Protein AF-L0HE08-F1 (afdb_monomer)

Nearest PDB structures (foldseek):
  5vrv-assembly2_D  TM=6.257E-01  e=1.467E-01  Agrobacterium fabrum str. C58
  7k09-assembly1_A  TM=5.475E-01  e=1.140E-01  Streptomyces alboniger
  5vrv-assembly1_B  TM=6.258E-01  e=2.142E-01  Agrobacterium fabrum str. C58
  5vrv-assembly1_A  TM=6.284E-01  e=2.142E-01  Agrobacterium fabrum str. C58
  3sgl-assembly1_A  TM=4.811E-01  e=4.567E-01  Yersinia pestis

Radius of gyration: 18.47 Å; Cα contacts (8 Å, |Δi|>4): 184; chains: 1; bounding box: 39×35×69 Å

Structure (mmCIF, N/CA/C/O backbone):
data_AF-L0HE08-F1
#
_entry.id   AF-L0HE08-F1
#
loop_
_atom_site.group_PDB
_atom_site.id
_atom_site.type_symbol
_atom_site.label_atom_id
_atom_site.label_alt_id
_atom_site.label_comp_id
_atom_site.label_asym_id
_atom_site.label_entity_id
_atom_site.label_seq_id
_atom_site.pdbx_PDB_ins_code
_atom_site.Cartn_x
_atom_site.Cartn_y
_atom_site.Cartn_z
_atom_site.occupancy
_atom_site.B_iso_or_equiv
_atom_site.auth_seq_id
_atom_site.auth_comp_id
_atom_site.auth_asym_id
_atom_site.auth_atom_id
_atom_site.pdbx_PDB_model_num
ATOM 1 N N . MET A 1 1 ? 24.621 -15.853 -51.576 1.00 39.12 1 MET A N 1
ATOM 2 C CA . MET A 1 1 ? 23.674 -14.722 -51.696 1.00 39.12 1 MET A CA 1
ATOM 3 C C . MET A 1 1 ? 22.309 -15.252 -51.285 1.00 39.12 1 MET A C 1
ATOM 5 O O . MET A 1 1 ? 21.914 -16.256 -51.840 1.00 39.12 1 MET A O 1
ATOM 9 N N . GLY A 1 2 ? 21.561 -14.772 -50.305 1.00 43.19 2 GLY A N 1
ATOM 10 C CA . GLY A 1 2 ? 21.649 -13.621 -49.421 1.00 43.19 2 GLY A CA 1
ATOM 11 C C . GLY A 1 2 ? 20.241 -13.475 -48.844 1.00 43.19 2 GLY A C 1
ATOM 12 O O . GLY A 1 2 ? 19.387 -12.908 -49.504 1.00 43.19 2 GLY A O 1
ATOM 13 N N . ALA A 1 3 ? 19.971 -14.071 -47.684 1.00 45.41 3 ALA A N 1
ATOM 14 C CA . ALA A 1 3 ? 18.705 -13.895 -46.974 1.00 45.41 3 ALA A CA 1
ATOM 15 C C . ALA A 1 3 ? 18.869 -14.347 -45.520 1.00 45.41 3 ALA A C 1
ATOM 17 O O . ALA A 1 3 ? 18.577 -15.485 -45.171 1.00 45.41 3 ALA A O 1
ATOM 18 N N . ILE A 1 4 ? 19.348 -13.452 -44.656 1.00 51.12 4 ILE A N 1
ATOM 19 C CA . ILE A 1 4 ? 19.055 -13.560 -43.225 1.00 51.12 4 ILE A CA 1
ATOM 20 C C . ILE A 1 4 ? 18.351 -12.271 -42.833 1.00 51.12 4 ILE A C 1
ATOM 22 O O . ILE A 1 4 ? 18.943 -11.277 -42.421 1.00 51.12 4 ILE A O 1
ATOM 26 N N . LEU A 1 5 ? 17.041 -12.334 -43.024 1.00 47.94 5 LEU A N 1
ATOM 27 C CA . LEU A 1 5 ? 16.042 -11.435 -42.491 1.00 47.94 5 LEU A CA 1
ATOM 28 C C . LEU A 1 5 ? 16.097 -11.509 -40.953 1.00 47.94 5 LEU A C 1
ATOM 30 O O . LEU A 1 5 ? 15.411 -12.318 -40.334 1.00 47.94 5 LEU A O 1
ATOM 34 N N . ARG A 1 6 ? 16.936 -10.690 -40.307 1.00 49.06 6 ARG A N 1
ATOM 35 C CA . ARG A 1 6 ? 16.836 -10.460 -38.858 1.00 49.06 6 ARG A CA 1
ATOM 36 C C . ARG A 1 6 ? 15.777 -9.394 -38.614 1.00 49.06 6 ARG A C 1
ATOM 38 O O . ARG A 1 6 ? 16.090 -8.222 -38.429 1.00 49.06 6 ARG A O 1
ATOM 45 N N . ILE A 1 7 ? 14.515 -9.818 -38.592 1.00 48.47 7 ILE A N 1
ATOM 46 C CA . ILE A 1 7 ? 13.455 -9.060 -37.925 1.00 48.47 7 ILE A CA 1
ATOM 47 C C . ILE A 1 7 ? 13.771 -9.122 -36.429 1.00 48.47 7 ILE A C 1
ATOM 49 O O . ILE A 1 7 ? 13.352 -10.024 -35.706 1.00 48.47 7 ILE A O 1
ATOM 53 N N . LEU A 1 8 ? 14.561 -8.158 -35.962 1.00 47.66 8 LEU A N 1
ATOM 54 C CA . LEU A 1 8 ? 14.564 -7.767 -34.564 1.00 47.66 8 LEU A CA 1
ATOM 55 C C . LEU A 1 8 ? 13.187 -7.154 -34.308 1.00 47.66 8 LEU A C 1
ATOM 57 O O . LEU A 1 8 ? 12.986 -5.957 -34.505 1.00 47.66 8 LEU A O 1
ATOM 61 N N . LYS A 1 9 ? 12.224 -7.989 -33.898 1.00 44.38 9 LYS A N 1
ATOM 62 C CA . LYS A 1 9 ? 11.048 -7.520 -33.165 1.00 44.38 9 LYS A CA 1
ATOM 63 C C . LYS A 1 9 ? 11.589 -6.793 -31.936 1.00 44.38 9 LYS A C 1
ATOM 65 O O . LYS A 1 9 ? 11.855 -7.415 -30.908 1.00 44.38 9 LYS A O 1
ATOM 70 N N . ARG A 1 10 ? 11.797 -5.478 -32.060 1.00 46.25 10 ARG A N 1
ATOM 71 C CA . ARG A 1 10 ? 11.782 -4.567 -30.921 1.00 46.25 10 ARG A CA 1
ATOM 72 C C . ARG A 1 10 ? 10.490 -4.908 -30.193 1.00 46.25 10 ARG A C 1
ATOM 74 O O . ARG A 1 10 ? 9.410 -4.695 -30.735 1.00 46.25 10 ARG A O 1
ATOM 81 N N . LYS A 1 11 ? 10.604 -5.547 -29.028 1.00 45.31 11 LYS A N 1
ATOM 82 C CA . LYS A 1 11 ? 9.511 -5.588 -28.067 1.00 45.31 11 LYS A CA 1
ATOM 83 C C . LYS A 1 11 ? 9.201 -4.126 -27.790 1.00 45.31 11 LYS A C 1
ATOM 85 O O . LYS A 1 11 ? 9.962 -3.469 -27.088 1.00 45.31 11 LYS A O 1
ATOM 90 N N . GLU A 1 12 ? 8.154 -3.609 -28.420 1.00 42.16 12 GLU A N 1
ATOM 91 C CA . GLU A 1 12 ? 7.478 -2.422 -27.932 1.00 42.16 12 GLU A CA 1
ATOM 92 C C . GLU A 1 12 ? 7.161 -2.718 -26.470 1.00 42.16 12 GLU A C 1
ATOM 94 O O . GLU A 1 12 ? 6.353 -3.594 -26.150 1.00 42.16 12 GLU A O 1
ATOM 99 N N . VAL A 1 13 ? 7.893 -2.061 -25.573 1.00 48.19 13 VAL A N 1
ATOM 100 C CA . VAL A 1 13 ? 7.490 -1.946 -24.182 1.00 48.19 13 VAL A CA 1
ATOM 101 C C . VAL A 1 13 ? 6.219 -1.122 -24.257 1.00 48.19 13 VAL A C 1
ATOM 103 O O . VAL A 1 13 ? 6.265 0.098 -24.374 1.00 48.19 13 VAL A O 1
ATOM 106 N N . LYS A 1 14 ? 5.085 -1.819 -24.341 1.00 43.75 14 LYS A N 1
ATOM 107 C CA . LYS A 1 14 ? 3.756 -1.236 -24.225 1.00 43.75 14 LYS A CA 1
ATOM 108 C C . LYS A 1 14 ? 3.812 -0.428 -22.934 1.00 43.75 14 LYS A C 1
ATOM 110 O O . LYS A 1 14 ? 3.941 -1.037 -21.875 1.00 43.75 14 LYS A O 1
ATOM 115 N N . GLN A 1 15 ? 3.851 0.902 -23.034 1.00 47.09 15 GLN A N 1
ATOM 116 C CA . GLN A 1 15 ? 3.799 1.784 -21.873 1.00 47.09 15 GLN A CA 1
ATOM 117 C C . GLN A 1 15 ? 2.516 1.412 -21.137 1.00 47.09 15 GLN A C 1
ATOM 119 O O . GLN A 1 15 ? 1.416 1.728 -21.588 1.00 47.09 15 GLN A O 1
ATOM 124 N N . MET A 1 16 ? 2.643 0.606 -20.084 1.00 58.19 16 MET A N 1
ATOM 125 C CA . MET A 1 16 ? 1.535 0.358 -19.185 1.00 58.19 16 MET A CA 1
ATOM 126 C C . MET A 1 16 ? 1.287 1.711 -18.542 1.00 58.19 16 MET A C 1
ATOM 128 O O . MET A 1 16 ? 2.201 2.291 -17.965 1.00 58.19 16 MET A O 1
ATOM 132 N N . THR A 1 17 ? 0.106 2.275 -18.764 1.00 68.94 17 THR A N 1
ATOM 133 C CA . THR A 1 17 ? -0.266 3.557 -18.175 1.00 68.94 17 THR A CA 1
ATOM 134 C C . THR A 1 17 ? -0.316 3.358 -16.670 1.00 68.94 17 THR A C 1
ATOM 136 O O . THR A 1 17 ? -1.263 2.764 -16.156 1.00 68.94 17 THR A O 1
ATOM 139 N N . VAL A 1 18 ? 0.741 3.786 -15.993 1.00 83.38 18 VAL A N 1
ATOM 140 C CA . VAL A 1 18 ? 0.814 3.823 -14.539 1.00 83.38 18 VAL A CA 1
ATOM 141 C C . VAL A 1 18 ? 0.168 5.130 -14.104 1.00 83.38 18 VAL A C 1
ATOM 143 O O . VAL A 1 18 ? 0.557 6.202 -14.570 1.00 83.38 18 VAL A O 1
ATOM 146 N N . HIS A 1 19 ? -0.858 5.045 -13.264 1.00 91.56 19 HIS A N 1
ATOM 147 C CA . HIS A 1 19 ? -1.568 6.216 -12.764 1.00 91.56 19 HIS A CA 1
ATOM 148 C C . HIS A 1 19 ? -1.251 6.428 -11.286 1.00 91.56 19 HIS A C 1
ATOM 150 O O . HIS A 1 19 ? -1.501 5.553 -10.460 1.00 91.56 19 HIS A O 1
ATOM 156 N N . ARG A 1 20 ? -0.690 7.592 -10.957 1.00 94.75 20 ARG A N 1
ATOM 157 C CA . ARG A 1 20 ? -0.376 7.980 -9.582 1.00 94.75 20 ARG A CA 1
ATOM 158 C C . ARG A 1 20 ? -1.646 8.440 -8.867 1.00 94.75 20 ARG A C 1
ATOM 160 O O . ARG A 1 20 ? -2.331 9.326 -9.364 1.00 94.75 20 ARG A O 1
ATOM 167 N N . ILE A 1 21 ? -1.902 7.875 -7.692 1.00 96.56 21 ILE A N 1
ATOM 168 C CA . ILE A 1 21 ? -3.032 8.207 -6.820 1.00 96.56 21 ILE A CA 1
ATOM 169 C C . ILE A 1 21 ? -2.480 8.671 -5.472 1.00 96.56 21 ILE A C 1
ATOM 171 O O . ILE A 1 21 ? -1.651 7.996 -4.857 1.00 96.56 21 ILE A O 1
ATOM 175 N N . GLU A 1 22 ? -2.947 9.824 -5.007 1.00 96.69 22 GLU A N 1
ATOM 176 C CA . GLU A 1 22 ? -2.542 10.434 -3.738 1.00 96.69 22 GLU A CA 1
ATOM 177 C C . GLU A 1 22 ? -3.734 10.509 -2.779 1.00 96.69 22 GLU A C 1
ATOM 179 O O . GLU A 1 22 ? -4.892 10.523 -3.203 1.00 96.69 22 GLU A O 1
ATOM 184 N N . THR A 1 23 ? -3.467 10.562 -1.476 1.00 95.75 23 THR A N 1
ATOM 185 C CA . THR A 1 23 ? -4.512 10.879 -0.488 1.00 95.75 23 THR A CA 1
ATOM 186 C C . THR A 1 23 ? -5.112 12.261 -0.759 1.00 95.75 23 THR A C 1
ATOM 188 O O . THR A 1 23 ? -4.358 13.176 -1.089 1.00 95.75 23 THR A O 1
ATOM 191 N N . GLY A 1 24 ? -6.425 12.431 -0.573 1.00 93.62 24 GLY A N 1
ATOM 192 C CA . GLY A 1 24 ? -7.124 13.703 -0.832 1.00 93.62 24 GLY A CA 1
ATOM 193 C C . GLY A 1 24 ? -7.569 13.880 -2.289 1.00 93.62 24 GLY A C 1
ATOM 194 O O . GLY A 1 24 ? -8.057 14.940 -2.676 1.00 93.62 24 GLY A O 1
ATOM 195 N N . THR A 1 25 ? -7.404 12.838 -3.110 1.00 96.56 25 THR A N 1
ATOM 196 C CA . THR A 1 25 ? -7.987 12.744 -4.455 1.00 96.56 25 THR A CA 1
ATOM 197 C C . THR A 1 25 ? -9.245 11.881 -4.425 1.00 96.56 25 THR A C 1
ATOM 199 O O . THR A 1 25 ? -9.342 10.948 -3.625 1.00 96.56 25 THR A O 1
ATOM 202 N N . SER A 1 26 ? -10.184 12.131 -5.342 1.00 96.31 26 SER A N 1
ATOM 203 C CA . SER A 1 26 ? -11.400 11.316 -5.487 1.00 96.31 26 SER A CA 1
ATOM 204 C C . SER A 1 26 ? -11.101 9.830 -5.707 1.00 96.31 26 SER A C 1
ATOM 206 O O . SER A 1 26 ? -11.816 8.954 -5.224 1.00 96.31 26 SER A O 1
ATOM 208 N N . GLU A 1 27 ? -10.024 9.541 -6.429 1.00 95.06 27 GLU A N 1
ATOM 209 C CA . GLU A 1 27 ? -9.531 8.208 -6.734 1.00 95.06 27 GLU A CA 1
ATOM 210 C C . GLU A 1 27 ? -8.960 7.529 -5.484 1.00 95.06 27 GLU A C 1
ATOM 212 O O . GLU A 1 27 ? -9.224 6.349 -5.247 1.00 95.06 27 GLU A O 1
ATOM 217 N N . GLY A 1 28 ? -8.219 8.273 -4.656 1.00 96.56 28 GLY A N 1
ATOM 218 C CA . GLY A 1 28 ? -7.738 7.801 -3.358 1.00 96.56 28 GLY A CA 1
ATOM 219 C C . GLY A 1 28 ? -8.894 7.468 -2.418 1.00 96.56 28 GLY A C 1
ATOM 220 O O . GLY A 1 28 ? -8.926 6.379 -1.839 1.00 96.56 28 GLY A O 1
ATOM 221 N N . ASP A 1 29 ? -9.892 8.346 -2.340 1.00 96.81 29 ASP A N 1
ATOM 222 C CA . ASP A 1 29 ? -11.068 8.152 -1.490 1.00 96.81 29 ASP A CA 1
ATOM 223 C C . ASP A 1 29 ? -11.890 6.928 -1.912 1.00 96.81 29 ASP A C 1
ATOM 225 O O . ASP A 1 29 ? -12.305 6.134 -1.065 1.00 96.81 29 ASP A O 1
ATOM 229 N N . ALA A 1 30 ? -12.046 6.700 -3.221 1.00 95.69 30 ALA A N 1
ATOM 230 C CA . ALA A 1 30 ? -12.706 5.508 -3.756 1.00 95.69 30 ALA A CA 1
ATOM 231 C C . ALA A 1 30 ? -11.990 4.197 -3.373 1.00 95.69 30 ALA A C 1
ATOM 233 O O . ALA A 1 30 ? -12.620 3.140 -3.290 1.00 95.69 30 ALA A O 1
ATOM 234 N N . LEU A 1 31 ? -10.683 4.258 -3.103 1.00 96.12 31 LEU A N 1
ATOM 235 C CA . LEU A 1 31 ? -9.876 3.136 -2.620 1.00 96.12 31 LEU A CA 1
ATOM 236 C C . LEU A 1 31 ? -9.838 3.038 -1.085 1.00 96.12 31 LEU A C 1
ATOM 238 O O . LEU A 1 31 ? -9.173 2.145 -0.562 1.00 96.12 31 LEU A O 1
ATOM 242 N N . GLY A 1 32 ? -10.515 3.927 -0.352 1.00 96.25 32 GLY A N 1
ATOM 243 C CA . GLY A 1 32 ? -10.391 4.044 1.107 1.00 96.25 32 GLY A CA 1
ATOM 244 C C . GLY A 1 32 ? -9.053 4.641 1.566 1.00 96.25 32 GLY A C 1
ATOM 245 O O . GLY A 1 32 ? -8.747 4.628 2.758 1.00 96.25 32 GLY A O 1
ATOM 246 N N . PHE A 1 33 ? -8.249 5.168 0.639 1.00 97.12 33 PHE A N 1
ATOM 247 C CA . PHE A 1 33 ? -6.968 5.825 0.891 1.00 97.12 33 PHE A CA 1
ATOM 248 C C . PHE A 1 33 ? -7.173 7.329 1.116 1.00 97.12 33 PHE A C 1
ATOM 250 O O . PHE A 1 33 ? -6.692 8.172 0.359 1.00 97.12 33 PHE A O 1
ATOM 257 N N . THR A 1 34 ? -7.939 7.647 2.158 1.00 96.31 34 THR A N 1
ATOM 258 C CA . THR A 1 34 ? -8.402 9.007 2.449 1.00 96.31 34 THR A CA 1
ATOM 259 C C . THR A 1 34 ? -7.341 9.839 3.168 1.00 96.31 34 THR A C 1
ATOM 261 O O . THR A 1 34 ? -6.519 9.317 3.932 1.00 96.31 34 THR A O 1
ATOM 264 N N . GLU A 1 35 ? -7.369 11.157 2.959 1.00 96.12 35 GLU A N 1
ATOM 265 C CA . GLU A 1 35 ? -6.443 12.081 3.630 1.00 96.12 35 GLU A CA 1
ATOM 266 C C . GLU A 1 35 ? -6.659 12.195 5.141 1.00 96.12 35 GLU A C 1
ATOM 268 O O . GLU A 1 35 ? -5.707 12.502 5.858 1.00 96.12 35 GLU A O 1
ATOM 273 N N . ASP A 1 36 ? -7.860 11.886 5.633 1.00 95.00 36 ASP A N 1
ATOM 274 C CA . ASP A 1 36 ? -8.178 11.880 7.064 1.00 95.00 36 ASP A CA 1
ATOM 275 C C . ASP A 1 36 ? -7.415 10.790 7.819 1.00 95.00 36 ASP A C 1
ATOM 277 O O . ASP A 1 36 ? -6.962 10.987 8.947 1.00 95.00 36 ASP A O 1
ATOM 281 N N . LEU A 1 37 ? -7.240 9.628 7.189 1.00 95.12 37 LEU A N 1
ATOM 282 C CA . LEU A 1 37 ? -6.607 8.470 7.816 1.00 95.12 37 LEU A CA 1
ATOM 283 C C . LEU A 1 37 ? -5.137 8.345 7.442 1.00 95.12 37 LEU A C 1
ATOM 285 O O . LEU A 1 37 ? -4.338 7.838 8.239 1.00 95.12 37 LEU A O 1
ATOM 289 N N . PHE A 1 38 ? -4.767 8.809 6.249 1.00 96.50 38 PHE A N 1
ATOM 290 C CA . PHE A 1 38 ? -3.461 8.545 5.676 1.00 96.50 38 PHE A CA 1
ATOM 291 C C . PHE A 1 38 ? -2.783 9.798 5.122 1.00 96.50 38 PHE A C 1
ATOM 293 O O . PHE A 1 38 ? -3.388 10.827 4.831 1.00 96.50 38 PHE A O 1
ATOM 300 N N . SER A 1 39 ? -1.469 9.696 4.976 1.00 95.94 39 SER A N 1
ATOM 301 C CA . SER A 1 39 ? -0.691 10.522 4.063 1.00 95.94 39 SER A CA 1
ATOM 302 C C . SER A 1 39 ? 0.157 9.593 3.214 1.00 95.94 39 SER A C 1
ATOM 304 O O . SER A 1 39 ? 0.870 8.738 3.751 1.00 95.94 39 SER A O 1
ATOM 306 N N . GLY A 1 40 ? 0.075 9.750 1.898 1.00 94.94 40 GLY A N 1
ATOM 307 C CA . GLY A 1 40 ? 0.986 9.089 0.986 1.00 94.94 40 GLY A CA 1
ATOM 308 C C . GLY A 1 40 ? 0.449 8.944 -0.423 1.0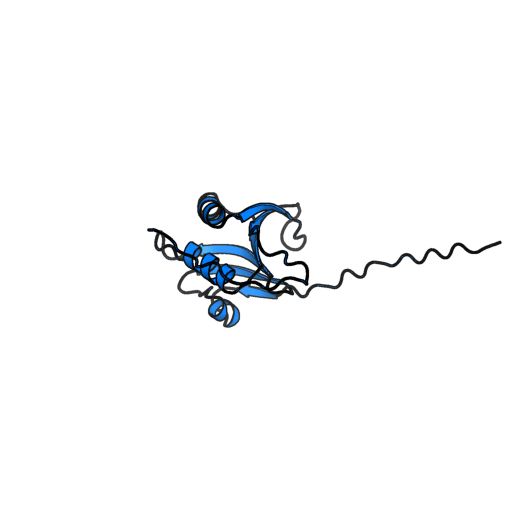0 94.94 40 GLY A C 1
ATOM 309 O O . GLY A 1 40 ? -0.396 9.723 -0.857 1.00 94.94 40 GLY A O 1
ATOM 310 N N . TRP A 1 41 ? 0.995 7.971 -1.143 1.00 96.50 41 TRP A N 1
ATOM 311 C CA . TRP A 1 41 ? 0.681 7.764 -2.548 1.00 96.50 41 TRP A CA 1
ATOM 312 C C . TRP A 1 41 ? 0.934 6.321 -2.980 1.00 96.50 41 TRP A C 1
ATOM 314 O O . TRP A 1 41 ? 1.753 5.593 -2.402 1.00 96.50 41 TRP A O 1
ATOM 324 N N . LEU A 1 42 ? 0.221 5.934 -4.029 1.00 96.81 42 LEU A N 1
ATOM 325 C CA . LEU A 1 42 ? 0.327 4.645 -4.689 1.00 96.81 42 LEU A CA 1
ATOM 326 C C . LEU A 1 42 ? 0.229 4.818 -6.205 1.00 96.81 42 LEU A C 1
ATOM 328 O O . LEU A 1 42 ? -0.139 5.879 -6.709 1.00 96.81 42 LEU A O 1
ATOM 332 N N . GLU A 1 43 ? 0.551 3.761 -6.929 1.00 95.50 43 GLU A N 1
ATOM 333 C CA . GLU A 1 43 ? 0.320 3.658 -8.364 1.00 95.50 43 GLU A CA 1
ATOM 334 C C . GLU A 1 43 ? -0.725 2.586 -8.647 1.00 95.50 43 GLU A C 1
ATOM 336 O O . GLU A 1 43 ? -0.704 1.508 -8.052 1.00 95.50 43 GLU A O 1
ATOM 341 N N . MET A 1 44 ? -1.630 2.881 -9.573 1.00 94.19 44 MET A N 1
ATOM 342 C CA . MET A 1 44 ? -2.504 1.899 -10.192 1.00 94.19 44 MET A CA 1
ATOM 343 C C . MET A 1 44 ? -1.926 1.526 -11.557 1.00 94.19 44 MET A C 1
ATOM 345 O O . MET A 1 44 ? -1.826 2.368 -12.454 1.00 94.19 44 MET A O 1
ATOM 349 N N . GLU A 1 45 ? -1.560 0.259 -11.718 1.00 91.38 45 GLU A N 1
ATOM 350 C CA . GLU A 1 45 ? -1.236 -0.338 -13.011 1.00 91.38 45 GLU A CA 1
ATOM 351 C C . GLU A 1 45 ? -2.480 -0.997 -13.629 1.00 91.38 45 GLU A C 1
ATOM 353 O O . GLU A 1 45 ? -3.474 -1.304 -12.961 1.00 91.38 45 GLU A O 1
ATOM 358 N N . ALA A 1 46 ? -2.418 -1.265 -14.936 1.00 82.75 46 ALA A N 1
ATOM 359 C CA . ALA A 1 46 ? -3.446 -2.040 -15.621 1.00 82.75 46 ALA A CA 1
ATOM 360 C C . ALA A 1 46 ? -3.647 -3.418 -14.959 1.00 82.75 46 ALA A C 1
ATOM 362 O O . ALA A 1 46 ? -2.689 -4.068 -14.546 1.00 82.75 46 ALA A O 1
ATOM 363 N N . GLY A 1 47 ? -4.895 -3.892 -14.918 1.00 83.62 47 GLY A N 1
ATOM 364 C CA . GLY A 1 47 ? -5.226 -5.176 -14.289 1.00 83.62 47 GLY A CA 1
ATOM 365 C C . GLY A 1 47 ? -5.416 -5.104 -12.771 1.00 83.62 47 GLY A C 1
ATOM 366 O O . GLY A 1 47 ? -5.176 -6.099 -12.099 1.00 83.62 47 GLY A O 1
ATOM 367 N N . ASN A 1 48 ? -5.867 -3.955 -12.248 1.00 89.38 48 ASN A N 1
ATOM 368 C C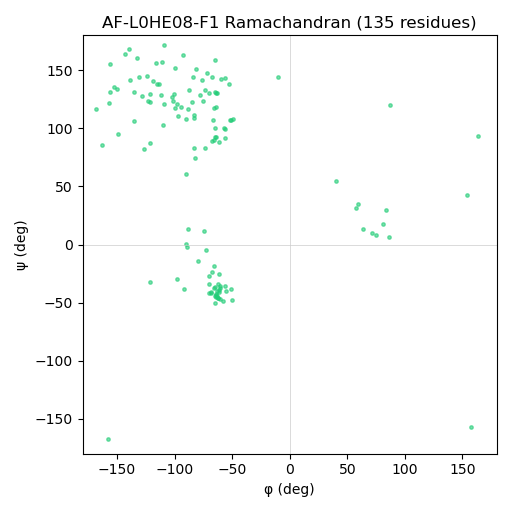A . ASN A 1 48 ? -6.190 -3.731 -10.829 1.00 89.38 48 ASN A CA 1
ATOM 369 C C . ASN A 1 48 ? -5.007 -3.963 -9.885 1.00 89.38 48 ASN A C 1
ATOM 371 O O . ASN A 1 48 ? -5.177 -4.448 -8.764 1.00 89.38 48 ASN A O 1
ATOM 375 N N . ARG A 1 49 ? -3.799 -3.629 -10.341 1.00 93.88 49 ARG A N 1
ATOM 376 C CA . ARG A 1 49 ? -2.603 -3.772 -9.525 1.00 93.88 49 ARG A CA 1
ATOM 377 C C . ARG A 1 49 ? -2.282 -2.458 -8.827 1.00 93.88 49 ARG A C 1
ATOM 379 O O . ARG A 1 49 ? -2.021 -1.452 -9.478 1.00 93.88 49 ARG A O 1
ATOM 386 N N . LEU A 1 50 ? -2.303 -2.494 -7.501 1.00 96.31 50 LEU A N 1
ATOM 387 C CA . LEU A 1 50 ? -1.970 -1.386 -6.618 1.00 96.31 50 LEU A CA 1
ATOM 388 C C . LEU A 1 50 ? -0.527 -1.535 -6.139 1.00 96.31 50 LEU A C 1
ATOM 390 O O . LEU A 1 50 ? -0.182 -2.523 -5.488 1.00 96.31 50 LEU A O 1
ATOM 394 N N . ILE A 1 51 ? 0.313 -0.543 -6.417 1.00 96.00 51 ILE A N 1
ATOM 395 C CA . ILE A 1 51 ? 1.694 -0.477 -5.936 1.00 96.00 51 ILE A CA 1
ATOM 396 C C . ILE A 1 51 ? 1.784 0.636 -4.900 1.00 96.00 51 ILE A C 1
ATOM 398 O O . ILE A 1 51 ? 1.809 1.821 -5.224 1.00 96.00 51 ILE A O 1
ATOM 402 N N . LEU A 1 52 ? 1.818 0.248 -3.631 1.00 97.12 52 LEU A N 1
ATOM 403 C CA . LEU A 1 52 ? 1.933 1.169 -2.513 1.00 97.12 52 LEU A CA 1
ATOM 404 C C . LEU A 1 52 ? 3.399 1.541 -2.287 1.00 97.12 52 LEU A C 1
ATOM 406 O O . LEU A 1 52 ? 4.192 0.714 -1.831 1.00 97.12 52 LEU A O 1
ATOM 410 N N . HIS A 1 53 ? 3.740 2.797 -2.570 1.00 95.19 53 HIS A N 1
ATOM 411 C CA . HIS A 1 53 ? 5.097 3.323 -2.405 1.00 95.19 53 HIS A CA 1
ATOM 412 C C . HIS A 1 53 ? 5.312 3.960 -1.037 1.00 95.19 53 HIS A C 1
ATOM 414 O O . HIS A 1 53 ? 6.375 3.816 -0.435 1.00 95.19 53 HIS A O 1
ATOM 420 N N . TYR A 1 54 ? 4.305 4.668 -0.524 1.00 92.94 54 TYR A N 1
ATOM 421 C CA . TYR A 1 54 ? 4.427 5.366 0.747 1.00 92.94 54 TYR A CA 1
ATOM 422 C C . TYR A 1 54 ? 3.081 5.514 1.448 1.00 92.94 54 TYR A C 1
ATOM 424 O O . TYR A 1 54 ? 2.083 5.896 0.840 1.00 92.94 54 TYR A O 1
ATOM 432 N N . ILE A 1 55 ? 3.075 5.242 2.753 1.00 94.44 55 ILE A N 1
ATOM 433 C CA . ILE A 1 55 ? 1.909 5.406 3.615 1.00 94.44 55 ILE A CA 1
ATOM 434 C C . ILE A 1 55 ? 2.335 5.746 5.042 1.00 94.44 55 ILE A C 1
ATOM 436 O O . ILE A 1 55 ? 3.187 5.086 5.643 1.00 94.44 55 ILE A O 1
ATOM 440 N N . ILE A 1 56 ? 1.679 6.748 5.611 1.00 91.12 56 ILE A N 1
ATOM 441 C CA . ILE A 1 56 ? 1.656 7.027 7.043 1.00 91.12 56 ILE A CA 1
ATOM 442 C C . ILE A 1 56 ? 0.204 6.986 7.500 1.00 91.12 56 ILE A C 1
ATOM 444 O O . ILE A 1 56 ? -0.608 7.759 7.006 1.00 91.12 56 ILE A O 1
ATOM 448 N N . SER A 1 57 ? -0.110 6.122 8.468 1.00 92.19 57 SER A N 1
ATOM 449 C CA . SER A 1 57 ? -1.377 6.194 9.208 1.00 92.19 57 SER A CA 1
ATOM 450 C C . SER A 1 57 ? -1.310 7.350 10.202 1.00 92.19 57 SER A C 1
ATOM 452 O O . SER A 1 57 ? -0.401 7.389 11.037 1.00 92.19 57 SER A O 1
ATOM 454 N N . ARG A 1 58 ? -2.258 8.286 10.119 1.00 92.06 58 ARG A N 1
ATOM 455 C CA . ARG A 1 58 ? -2.343 9.456 11.010 1.00 92.06 58 ARG A CA 1
ATOM 456 C C . ARG A 1 58 ? -2.738 9.062 12.428 1.00 92.06 58 ARG A C 1
ATOM 458 O O . ARG A 1 58 ? -2.213 9.615 13.392 1.00 92.06 58 ARG A O 1
ATOM 465 N N . HIS A 1 59 ? -3.572 8.034 12.548 1.00 90.12 59 HIS A N 1
ATOM 466 C CA . HIS A 1 59 ? -3.948 7.441 13.823 1.00 90.12 59 HIS A CA 1
ATOM 467 C C . HIS A 1 59 ? -3.160 6.152 14.061 1.00 90.12 59 HIS A C 1
ATOM 469 O O . HIS A 1 59 ? -3.133 5.240 13.227 1.00 90.12 59 HIS A O 1
ATOM 475 N N . LYS A 1 60 ? -2.448 6.092 15.188 1.00 80.88 60 LYS A N 1
ATOM 476 C CA . LYS A 1 60 ? -1.608 4.943 15.550 1.00 80.88 60 LYS A CA 1
ATOM 477 C C . LYS A 1 60 ? -2.457 3.871 16.230 1.00 80.88 60 LYS A C 1
ATOM 479 O O . LYS A 1 60 ? -3.321 4.192 17.029 1.00 80.88 60 LYS A O 1
ATOM 484 N N . ASN A 1 61 ? -2.132 2.602 15.977 1.00 80.12 61 ASN A N 1
ATOM 485 C CA . ASN A 1 61 ? -2.707 1.427 16.652 1.00 80.12 61 ASN A CA 1
ATOM 486 C C . ASN A 1 61 ? -4.217 1.186 16.457 1.00 80.12 61 ASN A C 1
ATOM 488 O O . ASN A 1 61 ? -4.772 0.325 17.127 1.00 80.12 61 ASN A O 1
ATOM 492 N N . GLU A 1 62 ? -4.867 1.859 15.508 1.00 90.50 62 GLU A N 1
ATOM 493 C CA . GLU A 1 62 ? -6.288 1.630 15.182 1.00 90.50 62 GLU A CA 1
ATOM 494 C C . GLU A 1 62 ? -6.501 0.548 14.113 1.00 90.50 62 GLU A C 1
ATOM 496 O O . GLU A 1 62 ? -7.622 0.226 13.742 1.00 90.50 62 GLU A O 1
ATOM 501 N N . GLY A 1 63 ? -5.418 -0.025 13.583 1.00 90.69 63 GLY A N 1
ATOM 502 C CA . GLY A 1 63 ? -5.507 -1.046 12.540 1.00 90.69 63 GLY A CA 1
ATOM 503 C C . GLY A 1 63 ? -5.863 -0.504 11.151 1.00 90.69 63 GLY A C 1
ATOM 504 O O . GLY A 1 63 ? -6.031 -1.307 10.240 1.00 90.69 63 GLY A O 1
ATOM 505 N N . ASN A 1 64 ? -5.892 0.818 10.943 1.00 93.56 64 ASN A N 1
ATOM 506 C CA . ASN A 1 64 ? -6.280 1.459 9.674 1.00 93.56 64 ASN A CA 1
ATOM 507 C C . ASN A 1 64 ? -5.547 0.886 8.453 1.00 93.56 64 ASN A C 1
ATOM 509 O O . ASN A 1 64 ? -6.170 0.498 7.472 1.00 93.56 64 ASN A O 1
ATOM 513 N N . THR A 1 65 ? -4.223 0.740 8.525 1.00 93.69 65 THR A N 1
ATOM 514 C CA . THR A 1 65 ? -3.438 0.138 7.435 1.00 93.69 65 THR A CA 1
ATOM 515 C C . THR A 1 65 ? -3.783 -1.336 7.199 1.00 93.69 65 THR A C 1
ATOM 517 O O . THR A 1 65 ? -3.804 -1.791 6.059 1.00 93.69 65 THR A O 1
ATOM 520 N N . GLN A 1 66 ? -4.063 -2.094 8.262 1.00 94.94 66 GLN A N 1
ATOM 521 C CA . GLN A 1 66 ? -4.466 -3.497 8.149 1.00 94.94 66 GLN A CA 1
ATOM 522 C C . GLN A 1 66 ? -5.857 -3.614 7.507 1.00 94.94 66 GLN A C 1
ATOM 524 O O . GLN A 1 66 ? -6.051 -4.462 6.636 1.00 94.94 66 GLN A O 1
ATOM 529 N N . ALA A 1 67 ? -6.794 -2.749 7.900 1.00 95.56 67 ALA A N 1
ATOM 530 C CA . ALA A 1 67 ? -8.124 -2.665 7.311 1.00 95.56 67 ALA A CA 1
ATOM 531 C C . ALA A 1 67 ? -8.057 -2.278 5.826 1.00 95.56 67 ALA A C 1
ATOM 533 O O . ALA A 1 67 ? -8.660 -2.961 5.005 1.00 95.56 67 ALA A O 1
ATOM 534 N N . LEU A 1 68 ? -7.247 -1.271 5.474 1.00 96.69 68 LEU A N 1
ATOM 535 C CA . LEU A 1 68 ? -7.039 -0.825 4.094 1.00 96.69 68 LEU A CA 1
ATOM 536 C C . LEU A 1 68 ? -6.513 -1.954 3.197 1.00 96.69 68 LEU A C 1
ATOM 538 O O . LEU A 1 68 ? -7.072 -2.225 2.138 1.00 96.69 68 LEU A O 1
ATOM 542 N N . ILE A 1 69 ? -5.476 -2.671 3.645 1.00 95.62 69 ILE A N 1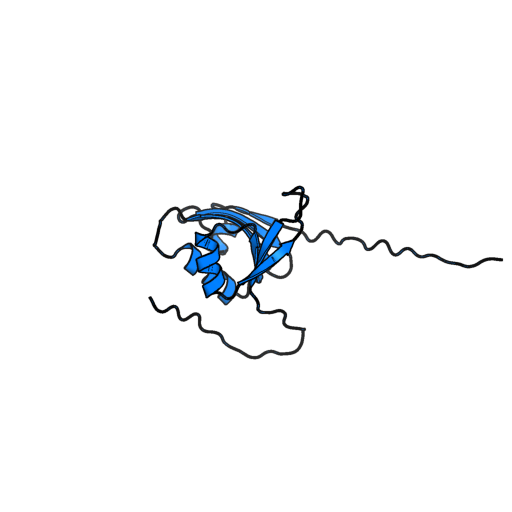
ATOM 543 C CA . ILE A 1 69 ? -4.923 -3.797 2.883 1.00 95.62 69 ILE A CA 1
ATOM 544 C C . ILE A 1 69 ? -5.958 -4.924 2.748 1.00 95.62 69 ILE A C 1
ATOM 546 O O . ILE A 1 69 ? -6.147 -5.433 1.647 1.00 95.62 69 ILE A O 1
ATOM 550 N N . CYS A 1 70 ? -6.669 -5.302 3.820 1.00 95.31 70 CYS A N 1
ATOM 551 C CA . CYS A 1 70 ? -7.728 -6.319 3.723 1.00 95.31 70 CYS A CA 1
ATOM 552 C C . CYS A 1 70 ? -8.852 -5.873 2.768 1.00 95.31 70 CYS A C 1
ATOM 554 O O . CYS A 1 70 ? -9.331 -6.686 1.978 1.00 95.31 70 CYS A O 1
ATOM 556 N N . GLN A 1 71 ? -9.238 -4.593 2.769 1.00 96.38 71 GLN A N 1
ATOM 557 C CA . GLN A 1 71 ? -10.218 -4.047 1.827 1.00 96.38 71 GLN A CA 1
ATOM 558 C C . GLN A 1 71 ? -9.741 -4.189 0.377 1.00 96.38 71 GLN A C 1
ATOM 560 O O . GLN A 1 71 ? -10.498 -4.662 -0.465 1.00 96.38 71 GLN A O 1
ATOM 565 N N . TRP A 1 72 ? -8.490 -3.841 0.070 1.00 96.31 72 TRP A N 1
ATOM 566 C CA . TRP A 1 72 ? -7.961 -3.997 -1.288 1.00 96.31 72 TRP A CA 1
ATOM 567 C C . TRP A 1 72 ? -7.908 -5.462 -1.726 1.00 96.31 72 TRP A C 1
ATOM 569 O O . TRP A 1 72 ? -8.358 -5.802 -2.818 1.00 96.31 72 TRP A O 1
ATOM 579 N N . LEU A 1 73 ? -7.437 -6.356 -0.857 1.00 94.50 73 LEU A N 1
ATOM 580 C CA . LEU A 1 73 ? -7.378 -7.784 -1.175 1.00 94.50 73 LEU A CA 1
ATOM 581 C C . LEU A 1 73 ? -8.774 -8.389 -1.376 1.00 94.50 73 LEU A C 1
ATOM 583 O O . LEU A 1 73 ? -8.990 -9.146 -2.319 1.00 94.50 73 LEU A O 1
ATOM 587 N N . THR A 1 74 ? -9.743 -8.042 -0.524 1.00 93.50 74 THR A N 1
ATOM 588 C CA . THR A 1 74 ? -11.133 -8.513 -0.667 1.00 93.50 74 THR A CA 1
ATOM 589 C C . THR A 1 74 ? -11.845 -7.880 -1.864 1.00 93.50 74 THR A C 1
ATOM 591 O O . THR A 1 74 ? -12.710 -8.519 -2.459 1.00 93.50 74 THR A O 1
ATOM 594 N N . GLY A 1 75 ? -11.435 -6.674 -2.268 1.00 92.62 75 GLY A N 1
ATOM 595 C CA . GLY A 1 75 ? -11.846 -6.016 -3.509 1.00 92.62 75 GLY A CA 1
ATOM 596 C C . GLY A 1 75 ? -11.242 -6.622 -4.782 1.00 92.62 75 GLY A C 1
ATOM 597 O O . GLY A 1 75 ? -11.619 -6.210 -5.877 1.00 92.62 75 GLY A O 1
ATOM 598 N N . GLY A 1 76 ? -10.336 -7.599 -4.663 1.00 92.75 76 GLY A N 1
ATOM 599 C CA . GLY A 1 76 ? -9.713 -8.282 -5.800 1.00 92.75 76 GLY A CA 1
ATOM 600 C C . GLY A 1 76 ? -8.544 -7.525 -6.432 1.00 92.75 76 GLY A C 1
ATOM 601 O O . GLY A 1 76 ? -8.180 -7.826 -7.568 1.00 92.75 76 GLY A O 1
ATOM 602 N N . TYR A 1 77 ? -7.962 -6.551 -5.728 1.00 94.56 77 TYR A N 1
ATOM 603 C CA . TYR A 1 77 ? -6.752 -5.872 -6.185 1.00 94.56 77 TYR A CA 1
ATOM 604 C C . TYR A 1 77 ? -5.514 -6.754 -5.980 1.00 94.56 77 TYR A C 1
ATOM 606 O O . TYR A 1 77 ? -5.365 -7.415 -4.949 1.00 94.56 77 TYR A O 1
ATOM 614 N N . ASP A 1 78 ? -4.589 -6.710 -6.939 1.00 93.94 78 ASP A N 1
ATOM 615 C CA . ASP A 1 78 ? -3.237 -7.245 -6.769 1.00 93.94 78 ASP A CA 1
ATOM 616 C C . ASP A 1 78 ? -2.379 -6.186 -6.072 1.00 93.94 78 ASP A C 1
ATOM 618 O O . ASP A 1 78 ? -2.075 -5.142 -6.644 1.00 93.94 78 ASP A O 1
ATOM 622 N N . VAL A 1 79 ? -2.023 -6.413 -4.810 1.00 95.94 79 VAL A N 1
ATOM 623 C CA . VAL A 1 79 ? -1.334 -5.410 -3.992 1.00 95.94 79 VAL A CA 1
ATOM 624 C C . VAL A 1 79 ? 0.153 -5.739 -3.893 1.00 95.94 79 VAL A C 1
ATOM 626 O O . VAL A 1 79 ? 0.555 -6.827 -3.472 1.00 95.94 79 VAL A O 1
ATOM 629 N N . SER A 1 80 ? 0.984 -4.758 -4.231 1.00 96.31 80 SER A N 1
ATOM 630 C CA . SER A 1 80 ? 2.430 -4.748 -4.014 1.00 96.31 80 SER A CA 1
ATOM 631 C C . SER A 1 80 ? 2.806 -3.582 -3.096 1.00 96.31 80 SER A C 1
ATOM 633 O O . SER A 1 80 ? 2.255 -2.494 -3.220 1.00 96.31 80 SER A O 1
ATOM 635 N N . VAL A 1 81 ? 3.747 -3.787 -2.176 1.00 97.25 81 VAL A N 1
ATOM 636 C CA . VAL A 1 81 ? 4.236 -2.745 -1.259 1.00 97.25 81 VAL A CA 1
ATOM 637 C C . VAL A 1 81 ? 5.741 -2.603 -1.405 1.00 97.25 81 VAL A C 1
ATOM 639 O O . VAL A 1 81 ? 6.477 -3.577 -1.232 1.00 97.25 81 VAL A O 1
ATOM 642 N N . VAL A 1 82 ? 6.196 -1.394 -1.718 1.00 97.12 82 VAL A N 1
ATOM 643 C CA . VAL A 1 82 ? 7.607 -1.081 -1.954 1.00 97.12 82 VAL A CA 1
ATOM 644 C C . VAL A 1 82 ? 8.291 -0.724 -0.636 1.00 97.12 82 VAL A C 1
ATOM 646 O O . VAL A 1 82 ? 7.752 0.038 0.163 1.00 97.12 82 VAL A O 1
ATOM 649 N N . MET A 1 83 ? 9.471 -1.305 -0.400 1.00 96.00 83 MET A N 1
ATOM 650 C CA . MET A 1 83 ? 10.335 -1.076 0.768 1.00 96.00 83 MET A CA 1
ATOM 651 C C . MET A 1 83 ? 9.571 -0.943 2.104 1.00 96.00 83 MET A C 1
ATOM 653 O O . MET A 1 83 ? 9.710 0.061 2.817 1.00 96.00 83 MET A O 1
ATOM 657 N N . PRO A 1 84 ? 8.732 -1.928 2.479 1.00 95.69 84 PRO A N 1
ATOM 658 C CA . PRO A 1 84 ? 7.923 -1.820 3.684 1.00 95.69 84 PRO A CA 1
ATOM 659 C C . PRO A 1 84 ? 8.805 -1.746 4.934 1.00 95.69 84 PRO A C 1
ATOM 661 O O . PRO A 1 84 ? 9.668 -2.591 5.168 1.00 95.69 84 PRO A O 1
ATOM 664 N N . ARG A 1 85 ? 8.536 -0.766 5.803 1.00 92.88 85 ARG A N 1
ATOM 665 C CA . ARG A 1 85 ? 9.196 -0.645 7.116 1.00 92.88 85 ARG A CA 1
ATOM 666 C C . ARG A 1 85 ? 8.842 -1.830 8.035 1.00 92.88 85 ARG A C 1
ATOM 668 O O . ARG A 1 85 ? 7.772 -2.413 7.862 1.00 92.88 85 ARG A O 1
ATOM 675 N N . PRO A 1 86 ? 9.635 -2.141 9.082 1.00 93.69 86 PRO A N 1
ATOM 676 C CA . PRO A 1 86 ? 9.430 -3.332 9.923 1.00 93.69 86 PRO A CA 1
ATOM 677 C C . PRO A 1 86 ? 8.010 -3.521 10.485 1.00 93.69 86 PRO A C 1
ATOM 679 O O . PRO A 1 86 ? 7.494 -4.637 10.506 1.00 93.69 86 PRO A O 1
ATOM 682 N N . VAL A 1 87 ? 7.342 -2.435 10.892 1.00 90.75 87 VAL A N 1
ATOM 683 C CA . VAL A 1 87 ? 5.944 -2.487 11.363 1.00 90.75 87 VAL A CA 1
ATOM 684 C C . VAL A 1 87 ? 4.993 -2.913 10.239 1.00 90.75 87 VAL A C 1
ATOM 686 O O . VAL A 1 87 ? 4.150 -3.782 10.446 1.00 90.75 87 VAL A O 1
ATOM 689 N N . MET A 1 88 ? 5.159 -2.358 9.034 1.00 93.44 88 MET A N 1
ATOM 690 C CA . MET A 1 88 ? 4.383 -2.751 7.856 1.00 93.44 88 MET A CA 1
ATOM 691 C C . MET A 1 88 ? 4.665 -4.207 7.476 1.00 93.44 88 MET A C 1
ATOM 693 O O . MET A 1 88 ? 3.729 -4.959 7.238 1.00 93.44 88 MET A O 1
ATOM 697 N N . GLN A 1 89 ? 5.925 -4.651 7.497 1.00 95.50 89 GLN A N 1
ATOM 698 C CA . GLN A 1 89 ? 6.275 -6.052 7.227 1.00 95.50 89 GLN A CA 1
ATOM 699 C C . GLN A 1 89 ? 5.529 -7.017 8.156 1.00 95.50 89 GLN A C 1
ATOM 701 O O . GLN A 1 89 ? 5.059 -8.062 7.714 1.00 95.50 89 GLN A O 1
ATOM 706 N N . HIS A 1 90 ? 5.377 -6.666 9.438 1.00 93.12 90 HIS A N 1
ATOM 707 C CA . HIS A 1 90 ? 4.603 -7.478 10.376 1.00 93.12 90 HIS A CA 1
ATOM 708 C C . HIS A 1 90 ? 3.128 -7.604 9.956 1.00 93.12 90 HIS A C 1
ATOM 710 O O . HIS A 1 90 ? 2.573 -8.698 10.031 1.00 93.12 90 HIS A O 1
ATOM 716 N N . ILE A 1 91 ? 2.511 -6.523 9.465 1.00 92.69 91 ILE A N 1
ATOM 717 C CA . ILE A 1 91 ? 1.147 -6.543 8.908 1.00 92.69 91 ILE A CA 1
ATOM 718 C C . ILE A 1 91 ? 1.102 -7.415 7.646 1.00 92.69 91 ILE A C 1
ATOM 720 O O . ILE A 1 91 ? 0.282 -8.325 7.550 1.00 92.69 91 ILE A O 1
ATOM 724 N N . LEU A 1 92 ? 2.021 -7.194 6.706 1.00 95.56 92 LEU A N 1
ATOM 725 C CA . LEU A 1 92 ? 2.073 -7.892 5.420 1.00 95.56 92 LEU A CA 1
ATOM 726 C C . LEU A 1 92 ? 2.259 -9.410 5.568 1.00 95.56 92 LEU A C 1
ATOM 728 O O . LEU A 1 92 ? 1.637 -10.180 4.837 1.00 95.56 92 LEU A O 1
ATOM 732 N N . ARG A 1 93 ? 3.034 -9.865 6.564 1.00 95.00 93 ARG A N 1
ATOM 733 C CA . ARG A 1 93 ? 3.169 -11.300 6.881 1.00 95.00 93 ARG A CA 1
ATOM 734 C C . ARG A 1 93 ? 1.838 -11.943 7.273 1.00 95.00 93 ARG A C 1
ATOM 736 O O . ARG A 1 93 ? 1.590 -13.078 6.873 1.00 95.00 93 ARG A O 1
ATOM 743 N N . LYS A 1 94 ? 0.966 -11.237 8.008 1.00 92.38 94 LYS A N 1
ATOM 744 C CA . LYS A 1 94 ? -0.373 -11.749 8.373 1.00 92.38 94 LYS A CA 1
ATOM 745 C C . LYS A 1 94 ? -1.233 -11.997 7.135 1.00 92.38 94 LYS A C 1
ATOM 747 O O . LYS A 1 94 ? -1.990 -12.960 7.097 1.00 92.38 94 LYS A O 1
ATOM 752 N N . PHE A 1 95 ? -1.049 -11.172 6.109 1.00 93.31 95 PHE A N 1
ATOM 753 C CA . PHE A 1 95 ? -1.695 -11.318 4.810 1.00 93.31 95 PHE A CA 1
ATOM 754 C C . PHE A 1 95 ? -0.913 -12.200 3.833 1.00 93.31 95 PHE A C 1
ATOM 756 O O . PHE A 1 95 ? -1.233 -12.210 2.659 1.00 93.31 95 PHE A O 1
ATOM 763 N N . ARG A 1 96 ? 0.102 -12.961 4.267 1.00 94.25 96 ARG A N 1
ATOM 764 C CA . ARG A 1 96 ? 0.868 -13.868 3.386 1.00 94.25 96 ARG A CA 1
ATOM 765 C C . ARG A 1 96 ? 1.528 -13.169 2.190 1.00 94.25 96 ARG A C 1
ATOM 767 O O . ARG A 1 96 ? 1.707 -13.777 1.134 1.00 94.25 96 ARG A O 1
ATOM 774 N N . PHE A 1 97 ? 1.915 -11.906 2.349 1.00 96.38 97 PHE A N 1
ATOM 775 C CA . PHE A 1 97 ? 2.808 -11.281 1.385 1.00 96.38 97 PHE A CA 1
ATOM 776 C C . PHE A 1 97 ? 4.181 -11.937 1.459 1.00 96.38 97 PHE A C 1
ATOM 778 O O . PHE A 1 97 ? 4.664 -12.289 2.539 1.00 96.38 97 PHE A O 1
ATOM 785 N N . VAL A 1 98 ? 4.817 -12.050 0.303 1.00 95.62 98 VAL A N 1
ATOM 786 C CA . VAL A 1 98 ? 6.154 -12.607 0.150 1.00 95.62 98 VAL A CA 1
ATOM 787 C C . VAL A 1 98 ? 7.115 -11.523 -0.351 1.00 95.62 98 VAL A C 1
ATOM 789 O O . VAL A 1 98 ? 6.743 -10.721 -1.214 1.00 95.62 98 VAL A O 1
ATOM 792 N N . PRO A 1 99 ? 8.340 -11.452 0.198 1.00 96.50 99 PRO A N 1
ATOM 793 C CA . PRO A 1 99 ? 9.342 -10.503 -0.260 1.00 96.50 99 PRO A CA 1
ATOM 794 C C . PRO A 1 99 ? 9.888 -10.910 -1.634 1.00 96.50 99 PRO A C 1
ATOM 796 O O . PRO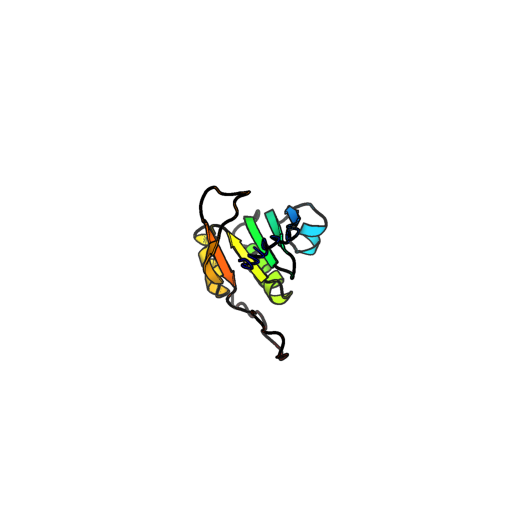 A 1 99 ? 10.021 -12.090 -1.957 1.00 96.50 99 PRO A O 1
ATOM 799 N N . GLY A 1 100 ? 10.245 -9.914 -2.429 1.00 95.31 100 GLY A N 1
ATOM 800 C CA . GLY A 1 100 ? 10.908 -10.044 -3.717 1.00 95.31 100 GLY A CA 1
ATOM 801 C C . GLY A 1 100 ? 11.635 -8.750 -4.069 1.00 95.31 100 GLY A C 1
ATOM 802 O O . GLY A 1 100 ? 11.808 -7.868 -3.225 1.00 95.31 100 GLY A O 1
ATOM 803 N N . THR A 1 101 ? 12.057 -8.630 -5.323 1.00 95.31 101 THR A N 1
ATOM 804 C CA . THR A 1 101 ? 12.722 -7.429 -5.836 1.00 95.31 101 THR A CA 1
ATOM 805 C C . THR A 1 101 ? 12.086 -6.974 -7.143 1.00 95.31 101 THR A C 1
ATOM 807 O O . THR A 1 101 ? 11.655 -7.793 -7.958 1.00 95.31 101 THR A O 1
ATOM 810 N N . ALA A 1 102 ? 12.019 -5.661 -7.349 1.00 92.31 102 ALA A N 1
ATOM 811 C CA . ALA A 1 102 ? 11.551 -5.062 -8.596 1.00 92.31 102 ALA A CA 1
ATOM 812 C C . ALA A 1 102 ? 12.351 -3.798 -8.927 1.00 92.31 102 ALA A C 1
ATOM 814 O O . ALA A 1 102 ? 13.044 -3.247 -8.074 1.00 92.31 102 ALA A O 1
ATOM 815 N N . ARG A 1 103 ? 12.262 -3.343 -10.180 1.00 90.88 103 ARG A N 1
ATOM 816 C CA . ARG A 1 103 ? 12.861 -2.083 -10.634 1.00 90.88 103 ARG A CA 1
ATOM 817 C C . ARG A 1 103 ? 11.761 -1.086 -10.962 1.00 90.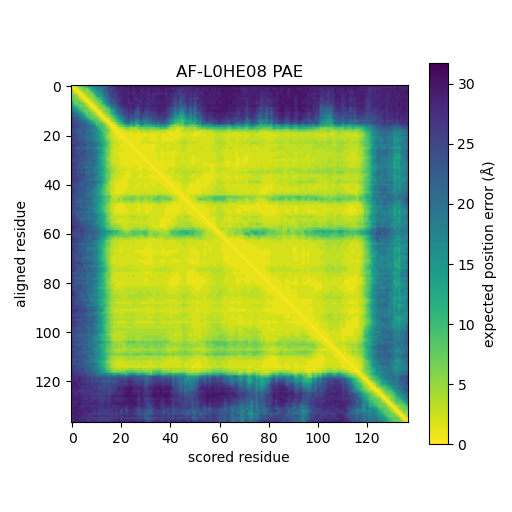88 103 ARG A C 1
ATOM 819 O O . ARG A 1 103 ? 10.890 -1.410 -11.764 1.00 90.88 103 ARG A O 1
ATOM 826 N N . PHE A 1 104 ? 11.876 0.113 -10.403 1.00 87.94 104 PHE A N 1
ATOM 827 C CA . PHE A 1 104 ? 11.050 1.268 -10.748 1.00 87.94 104 PHE A CA 1
ATOM 828 C C . PHE A 1 104 ? 12.000 2.425 -11.091 1.00 87.94 104 PHE A C 1
ATOM 830 O O . PHE A 1 104 ? 12.361 3.196 -10.206 1.00 87.94 104 PHE A O 1
ATOM 837 N N . PRO A 1 105 ? 12.517 2.478 -12.335 1.00 84.06 105 PRO A N 1
ATOM 838 C CA . PRO A 1 105 ? 13.616 3.373 -12.707 1.00 84.06 105 PRO A CA 1
ATOM 839 C C . PRO A 1 105 ? 13.248 4.861 -12.647 1.00 84.06 105 PRO A C 1
ATOM 841 O O . PRO A 1 105 ? 14.142 5.698 -12.583 1.00 84.06 105 PRO A O 1
ATOM 844 N N . ASP A 1 106 ? 11.954 5.191 -12.646 1.00 85.06 106 ASP A N 1
ATOM 845 C CA . ASP A 1 106 ? 11.482 6.571 -12.516 1.00 85.06 106 ASP A CA 1
ATOM 846 C C . ASP A 1 106 ? 11.510 7.055 -11.049 1.00 85.06 106 ASP A C 1
ATOM 848 O O . ASP A 1 106 ? 11.408 8.252 -10.785 1.00 85.06 106 ASP A O 1
ATOM 852 N N . GLN A 1 107 ? 11.662 6.136 -10.085 1.00 86.12 107 GLN A N 1
ATOM 853 C CA . GLN A 1 107 ? 11.570 6.389 -8.644 1.00 86.12 107 GLN A CA 1
ATOM 854 C C . GLN A 1 107 ? 12.853 6.001 -7.891 1.00 86.12 107 GLN A C 1
ATOM 856 O O . GLN A 1 107 ? 13.191 6.634 -6.889 1.00 86.12 107 GLN A O 1
ATOM 861 N N . TYR A 1 108 ? 13.564 4.967 -8.350 1.00 88.12 108 TYR A N 1
ATOM 862 C CA . TYR A 1 108 ? 14.741 4.399 -7.692 1.00 88.12 108 TYR A CA 1
ATOM 863 C C . TYR A 1 108 ? 15.834 4.054 -8.709 1.00 88.12 108 TYR A C 1
ATOM 865 O O . TYR A 1 108 ? 15.552 3.535 -9.787 1.00 88.12 108 TYR A O 1
ATOM 873 N N . GLU A 1 109 ? 17.092 4.298 -8.339 1.00 89.06 109 GLU A N 1
ATOM 874 C CA . GLU A 1 109 ? 18.263 3.974 -9.169 1.00 89.06 109 GLU A CA 1
ATOM 875 C C . GLU A 1 109 ? 18.467 2.455 -9.309 1.00 89.06 109 GLU A C 1
ATOM 877 O O . GLU 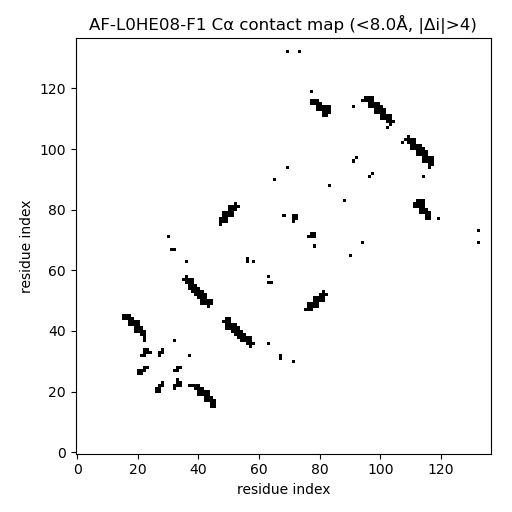A 1 109 ? 18.736 1.942 -10.398 1.00 89.06 109 GLU A O 1
ATOM 882 N N . ASP A 1 110 ? 18.265 1.728 -8.209 1.00 92.75 110 ASP A N 1
ATOM 883 C CA . ASP A 1 110 ? 18.505 0.292 -8.103 1.00 92.75 110 ASP A CA 1
ATOM 884 C C . ASP A 1 110 ? 17.216 -0.533 -7.996 1.00 92.75 110 ASP A C 1
ATOM 886 O O . ASP A 1 110 ? 16.104 -0.028 -7.825 1.00 92.75 110 ASP A O 1
ATOM 890 N N . ALA A 1 111 ? 17.368 -1.859 -8.078 1.00 92.75 111 ALA A N 1
ATOM 891 C CA . ALA A 1 111 ? 16.288 -2.765 -7.707 1.00 92.75 111 ALA A CA 1
ATOM 892 C C . ALA A 1 111 ? 15.985 -2.632 -6.207 1.00 92.75 111 ALA A C 1
ATOM 894 O O . ALA A 1 111 ? 16.886 -2.716 -5.374 1.00 92.75 111 ALA A O 1
ATOM 895 N N . VAL A 1 112 ? 14.708 -2.481 -5.872 1.00 95.38 112 VAL A N 1
ATOM 896 C CA . VAL A 1 112 ? 14.235 -2.290 -4.500 1.00 95.38 112 VAL A CA 1
ATOM 897 C C . VAL A 1 112 ? 13.453 -3.499 -4.010 1.00 95.38 112 VAL A C 1
ATOM 899 O O . VAL A 1 112 ? 12.913 -4.285 -4.796 1.00 95.38 112 VAL A O 1
ATOM 902 N N . GLU A 1 113 ? 13.391 -3.643 -2.689 1.00 96.75 113 GLU A N 1
ATOM 903 C CA . GLU A 1 113 ? 12.553 -4.642 -2.036 1.00 96.75 113 GLU A CA 1
ATOM 904 C C . GLU A 1 113 ? 11.074 -4.351 -2.316 1.00 96.75 113 GLU A C 1
ATOM 906 O O . GLU A 1 113 ? 10.597 -3.233 -2.110 1.00 96.75 113 GLU A O 1
ATOM 911 N N . VAL A 1 114 ? 10.336 -5.371 -2.750 1.00 96.94 114 VAL A N 1
ATOM 912 C CA . VAL A 1 114 ? 8.887 -5.296 -2.951 1.00 96.94 114 VAL A CA 1
ATOM 913 C C . VAL A 1 114 ? 8.232 -6.530 -2.374 1.00 96.94 114 VAL A C 1
ATOM 915 O O . VAL A 1 114 ? 8.626 -7.657 -2.663 1.00 96.94 114 VAL A O 1
ATOM 918 N N . TRP A 1 115 ? 7.196 -6.317 -1.580 1.00 97.44 115 TRP A N 1
ATOM 919 C CA . TRP A 1 115 ? 6.381 -7.382 -1.024 1.00 97.44 115 TRP A CA 1
ATOM 920 C C . TRP A 1 115 ? 5.107 -7.510 -1.844 1.00 97.44 115 TRP A C 1
ATOM 922 O O . TRP A 1 115 ? 4.422 -6.514 -2.058 1.00 97.44 115 TRP A O 1
ATOM 932 N N . HIS A 1 116 ? 4.770 -8.720 -2.280 1.00 94.31 116 HIS A N 1
ATOM 933 C CA . HIS A 1 116 ? 3.582 -8.992 -3.094 1.00 94.31 116 HIS A CA 1
ATOM 934 C C . HIS A 1 116 ? 2.694 -10.038 -2.427 1.00 94.31 116 HIS A C 1
ATOM 936 O O . HIS A 1 116 ? 3.195 -10.960 -1.779 1.00 94.31 116 HIS A O 1
ATOM 942 N N . HIS A 1 117 ? 1.378 -9.900 -2.570 1.00 92.12 117 HIS A N 1
ATOM 943 C CA . HIS A 1 117 ? 0.436 -10.885 -2.052 1.00 92.12 117 HIS A CA 1
ATOM 944 C C . HIS A 1 117 ? 0.517 -12.188 -2.866 1.00 92.12 117 HIS A C 1
ATOM 946 O O . HIS A 1 117 ? 0.460 -12.172 -4.093 1.00 92.12 117 HIS A O 1
ATOM 952 N N . ALA A 1 118 ? 0.640 -13.338 -2.199 1.00 73.00 118 ALA A N 1
ATOM 953 C CA . ALA A 1 118 ? 0.882 -14.626 -2.860 1.00 73.00 118 ALA A CA 1
ATOM 954 C C . ALA A 1 118 ? -0.342 -15.244 -3.594 1.00 73.00 118 ALA A C 1
ATOM 956 O O . ALA A 1 118 ? -0.285 -16.402 -4.004 1.00 73.00 118 ALA A O 1
ATOM 957 N N . GLY A 1 119 ? -1.443 -14.511 -3.801 1.00 56.97 119 GLY A N 1
ATOM 958 C CA . GLY A 1 119 ? -2.599 -14.957 -4.599 1.00 56.97 119 GLY A CA 1
ATOM 959 C C . GLY A 1 119 ? -3.394 -13.757 -5.122 1.00 56.97 119 GLY A C 1
ATOM 960 O O . GLY A 1 119 ? -3.674 -12.844 -4.365 1.00 56.97 119 GLY A O 1
ATOM 961 N N . ILE A 1 120 ? -3.767 -13.642 -6.392 1.00 49.88 120 ILE A N 1
ATOM 962 C CA . ILE A 1 120 ? -4.208 -14.665 -7.333 1.00 49.88 120 ILE A CA 1
ATOM 963 C C . ILE A 1 120 ? -3.507 -14.421 -8.684 1.00 49.88 120 ILE A C 1
ATOM 965 O O . ILE A 1 120 ? -3.874 -13.525 -9.436 1.00 49.88 120 ILE A O 1
ATOM 969 N N . ARG A 1 121 ? -2.520 -15.251 -9.046 1.00 41.72 121 ARG A N 1
ATOM 970 C CA . ARG A 1 121 ? -2.238 -15.520 -10.466 1.00 41.72 121 ARG A CA 1
ATOM 971 C C . ARG A 1 121 ? -3.221 -16.594 -10.919 1.00 41.72 121 ARG A C 1
ATOM 973 O O . ARG A 1 121 ? -2.858 -17.760 -11.057 1.00 41.72 121 ARG A O 1
ATOM 980 N N . GLU A 1 122 ? -4.482 -16.220 -11.101 1.00 39.97 122 GLU A N 1
ATOM 981 C CA . GLU A 1 122 ? -5.413 -17.059 -11.847 1.00 39.97 122 GLU A CA 1
ATOM 982 C C . GLU A 1 122 ? -4.901 -17.072 -13.287 1.00 39.97 122 GLU A C 1
ATOM 984 O O . GLU A 1 122 ? -4.964 -16.081 -14.014 1.00 39.97 122 GLU A O 1
ATOM 989 N N . SER A 1 123 ? -4.340 -18.209 -13.698 1.00 37.38 123 SER A N 1
ATOM 990 C CA . SER A 1 123 ? -4.364 -18.546 -15.118 1.00 37.38 123 SER A CA 1
ATOM 991 C C . SER A 1 123 ? -5.827 -18.456 -15.570 1.00 37.38 123 SER A C 1
ATOM 993 O O . SER A 1 123 ? -6.697 -18.891 -14.812 1.00 37.38 123 SER A O 1
ATOM 995 N N . PRO A 1 124 ? -6.130 -17.885 -16.748 1.00 38.78 124 PRO A N 1
ATOM 996 C CA . PRO A 1 124 ? -7.504 -17.721 -17.208 1.00 38.78 124 PRO A CA 1
ATOM 997 C C . PRO A 1 124 ? -8.135 -19.103 -17.408 1.00 38.78 124 PRO A C 1
ATOM 999 O O . PRO A 1 124 ? -7.965 -19.725 -18.452 1.00 38.78 124 PRO A O 1
ATOM 1002 N N . GLY A 1 125 ? -8.800 -19.617 -16.373 1.00 39.84 125 GLY A N 1
ATOM 1003 C CA . GLY A 1 125 ? -9.332 -20.973 -16.387 1.00 39.84 125 GLY A CA 1
ATOM 1004 C C . GLY A 1 125 ? -9.509 -21.633 -15.025 1.00 39.84 125 GLY A C 1
ATOM 1005 O O . GLY A 1 125 ? -9.168 -22.801 -14.913 1.00 39.84 125 GLY A O 1
ATOM 1006 N N . ASN A 1 126 ? -10.023 -20.946 -14.001 1.00 37.19 126 ASN A N 1
ATOM 1007 C CA . ASN A 1 126 ? -10.900 -21.602 -13.022 1.00 37.19 126 ASN A CA 1
ATOM 1008 C C . ASN A 1 126 ? -11.590 -20.570 -12.124 1.00 37.19 126 ASN A C 1
ATOM 1010 O O . ASN A 1 126 ? -10.928 -19.872 -11.368 1.00 37.19 126 ASN A O 1
ATOM 1014 N N . ARG A 1 127 ? -12.921 -20.486 -12.190 1.00 52.38 127 ARG A N 1
ATOM 1015 C CA . ARG A 1 127 ? -13.731 -19.799 -11.178 1.00 52.3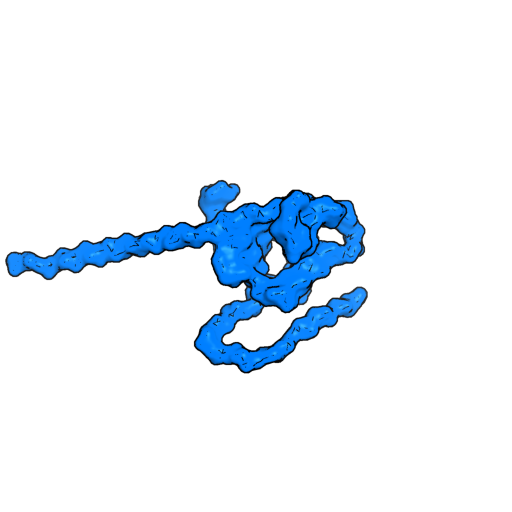8 127 ARG A CA 1
ATOM 1016 C C . ARG A 1 127 ? -14.060 -20.810 -10.088 1.00 52.38 127 ARG A C 1
ATOM 1018 O O . ARG A 1 127 ? -14.836 -21.710 -10.374 1.00 52.38 127 ARG A O 1
ATOM 1025 N N . GLU A 1 128 ? -13.599 -20.602 -8.856 1.00 43.00 128 GLU A N 1
ATOM 1026 C CA . GLU A 1 128 ? -14.411 -20.967 -7.690 1.00 43.00 128 GLU A CA 1
ATOM 1027 C C . GLU A 1 128 ? -14.030 -20.196 -6.409 1.00 43.00 128 GLU A C 1
ATOM 1029 O O . GLU A 1 128 ? -12.903 -20.190 -5.937 1.00 43.00 128 GLU A O 1
ATOM 1034 N N . THR A 1 129 ? -15.059 -19.521 -5.906 1.00 52.53 129 THR A N 1
ATOM 1035 C CA . THR A 1 129 ? -15.355 -18.837 -4.638 1.00 52.53 129 THR A CA 1
ATOM 1036 C C . THR A 1 129 ? -14.469 -18.951 -3.375 1.00 52.53 129 THR A C 1
ATOM 1038 O O . THR A 1 129 ? -14.152 -20.034 -2.903 1.00 52.53 129 THR A O 1
ATOM 1041 N N . ARG A 1 130 ? -14.429 -17.788 -2.684 1.00 51.41 130 ARG A N 1
ATOM 1042 C CA . ARG A 1 130 ? -14.471 -17.515 -1.218 1.00 51.41 130 ARG A CA 1
ATOM 1043 C C . ARG A 1 130 ? -13.164 -17.526 -0.409 1.00 51.41 130 ARG A C 1
ATOM 1045 O O . ARG A 1 130 ? -12.562 -18.560 -0.157 1.00 51.41 130 ARG A O 1
ATOM 1052 N N . GLY A 1 131 ? -12.880 -16.370 0.200 1.00 36.91 131 GLY A N 1
ATOM 1053 C CA . GLY A 1 131 ? -11.990 -16.229 1.354 1.00 36.91 131 GLY A CA 1
ATOM 1054 C C . GLY A 1 131 ? -12.426 -15.063 2.242 1.00 36.91 131 GLY A C 1
ATOM 1055 O O . GLY A 1 131 ? -12.084 -13.918 1.981 1.00 36.91 131 GLY A O 1
ATOM 1056 N N . SER A 1 132 ? -13.215 -15.365 3.275 1.00 44.44 132 SER A N 1
ATOM 1057 C CA . SER A 1 132 ? -13.621 -14.430 4.329 1.00 44.44 132 SER A CA 1
ATOM 1058 C C . SER A 1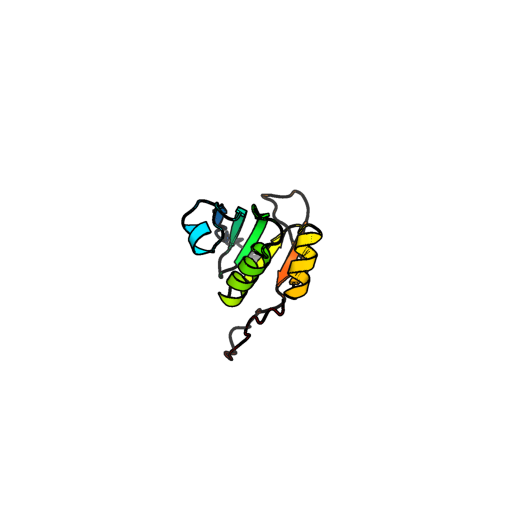 132 ? -12.390 -13.969 5.119 1.00 44.44 132 SER A C 1
ATOM 1060 O O . SER A 1 132 ? -11.724 -14.789 5.748 1.00 44.44 132 SER A O 1
ATOM 1062 N N . CYS A 1 133 ? -12.096 -12.668 5.105 1.00 42.03 133 CYS A N 1
ATOM 1063 C CA . CYS A 1 133 ? -11.065 -12.037 5.937 1.00 42.03 133 CYS A CA 1
ATOM 1064 C C . CYS A 1 133 ? -11.598 -11.982 7.386 1.00 42.03 133 CYS A C 1
ATOM 1066 O O . CYS A 1 133 ? -12.204 -10.998 7.797 1.00 42.03 133 CYS A O 1
ATOM 1068 N N . ALA A 1 134 ? -11.467 -13.074 8.145 1.00 46.69 134 ALA A N 1
ATOM 1069 C CA . ALA A 1 134 ? -11.738 -13.084 9.582 1.00 46.69 134 ALA A CA 1
ATOM 1070 C C . ALA A 1 134 ? -10.440 -12.741 10.329 1.00 46.69 134 ALA A C 1
ATOM 1072 O O . ALA A 1 134 ? -9.504 -13.539 10.359 1.00 46.69 134 ALA A O 1
ATOM 1073 N N . ILE A 1 135 ? -10.376 -11.536 10.894 1.00 44.94 135 ILE A N 1
ATOM 1074 C CA . ILE A 1 135 ? -9.296 -11.090 11.777 1.00 44.94 135 ILE A CA 1
ATOM 1075 C C . ILE A 1 135 ? -9.790 -11.292 13.213 1.00 44.94 135 ILE A C 1
ATOM 1077 O O . ILE A 1 135 ? -10.705 -10.599 13.651 1.00 44.94 135 ILE A O 1
ATOM 1081 N N . SER A 1 136 ? -9.205 -12.248 13.933 1.00 41.03 136 SER A N 1
ATOM 1082 C CA . SER A 1 136 ? -9.331 -12.326 15.392 1.00 41.03 136 SER A CA 1
ATOM 1083 C C . SER A 1 136 ? -8.474 -11.225 16.024 1.00 41.03 136 SER A C 1
ATOM 1085 O O . SER A 1 136 ? -7.339 -11.016 15.583 1.00 41.03 136 SER A O 1
ATOM 1087 N N . GLY A 1 137 ? -9.066 -10.507 16.985 1.00 35.19 137 GLY A N 1
ATOM 1088 C CA . GLY A 1 137 ? -8.484 -9.360 17.693 1.00 35.19 137 GLY A CA 1
ATOM 1089 C C . GLY A 1 137 ? -7.363 -9.687 18.667 1.00 35.19 137 GLY A C 1
ATOM 1090 O O . GLY A 1 137 ? -7.062 -10.885 18.872 1.00 35.19 137 GLY A O 1
#

Mean predicted aligned error: 10.88 Å

Foldseek 3Di:
DDDDPPPPPPPPPPPFPKDKDFAPDPVCVVLVNHPVQWGDIWIQTPPQEIEGEDIDGPDPPPCSVLVSVVSSVVVVHWYKYWPDDPVVVVSLVVQQWDWDWDDDVVVDVDITIMTTRPDDPPPPDDDDDDDDPDDDD

pLDDT: mean 80.85, std 21.52, range [35.19, 97.44]

Solvent-accessible surface area (backbone atoms only — not comparable to full-atom values): 8520 Å² total; per-residue (Å²): 140,88,84,83,84,78,80,75,76,72,76,75,76,71,78,70,68,67,42,81,40,38,42,75,35,74,70,15,44,77,67,68,42,30,46,87,51,33,48,45,35,32,33,41,38,80,86,53,26,39,40,38,62,44,80,40,65,71,63,78,93,72,50,58,68,59,52,46,51,52,50,40,51,76,70,66,36,47,50,32,36,41,65,63,51,74,72,52,43,58,53,38,49,76,66,50,36,43,82,47,73,46,74,47,77,94,81,35,98,55,75,40,50,30,32,33,50,79,70,80,86,71,65,97,81,76,92,82,87,91,80,84,88,78,80,84,132

Sequence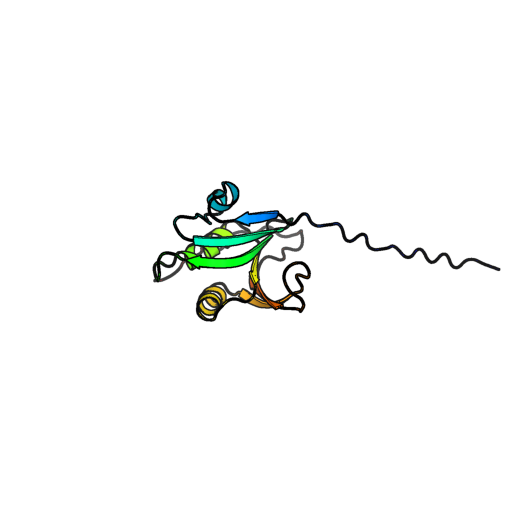 (137 aa):
MGAILRILKRKEVKQMTVHRIETGTSEGDALGFTEDLFSGWLEMEAGNRLILHYIISRHKNEGNTQALICQWLTGGYDVSVVMPRPVMQHILRKFRFVPGTARFPDQYEDAVEVWHHAGIRESPGNRETRGSCAISG

Secondary structure (DSSP, 8-state):
------------------EEEETTSHHHHHTT--TTTEEEEEEEETTTEEEEEEEEESSSSS-HHHHHHHHHHHTT-EEEEES--HHHHHHHHHTTEEEEEE--TTT-SS-EEEEEES-----SS------------

Organism: Methanoregula formicica (strain DSM 22288 / NBRC 105244 / SMSP) (NCBI:txid593750)